Protein AF-A0A3D1ABX0-F1 (afdb_monomer_lite)

Sequence (117 aa):
MSVVRSTGMPDEQTDVKGKWLSFEHTQSEPNSWYIYRKDVRLTDVPESLTARIAVDSKYWLWINGRLVVFEGGLKRGPARNATYYDEVEIASYLATGENTIAVLVWHFGRNGFSHVN

Secondary structure (DSSP, 8-state):
-------SS--------------TT-TT-TTEEEEEEEEEEESS--S--EEEE--SSEEEEEETTEEEEEEE-----SSTT----EEEE-GGG--SEEEEEEEEEEE--S--TT---

Structure (mmCIF, N/CA/C/O backbone):
data_AF-A0A3D1ABX0-F1
#
_entry.id   AF-A0A3D1ABX0-F1
#
loop_
_atom_site.group_PDB
_atom_site.id
_atom_site.type_symbol
_atom_site.label_atom_id
_atom_site.label_alt_id
_atom_site.label_comp_id
_atom_site.label_asym_id
_atom_site.label_entity_id
_atom_site.label_seq_id
_atom_site.pdbx_PDB_ins_code
_atom_site.Cartn_x
_atom_site.Cartn_y
_atom_site.Cartn_z
_atom_site.occupancy
_atom_site.B_iso_or_equiv
_atom_site.auth_seq_id
_atom_site.auth_comp_id
_atom_site.auth_asym_id
_atom_site.auth_atom_id
_atom_site.pdbx_PDB_model_num
ATOM 1 N N . MET A 1 1 ? 18.580 5.096 8.082 1.00 27.83 1 MET A N 1
ATOM 2 C CA . MET A 1 1 ? 19.936 5.457 8.556 1.00 27.83 1 MET A CA 1
ATOM 3 C C . MET A 1 1 ? 20.642 6.132 7.392 1.00 27.83 1 MET A C 1
ATOM 5 O O . MET A 1 1 ? 20.677 5.540 6.322 1.00 27.83 1 MET A O 1
ATOM 9 N N . SER A 1 2 ? 21.049 7.389 7.576 1.00 24.75 2 SER A N 1
ATOM 10 C CA . SER A 1 2 ? 21.493 8.321 6.528 1.00 24.75 2 SER A CA 1
ATOM 11 C C . SER A 1 2 ? 22.986 8.194 6.205 1.00 24.75 2 SER A C 1
ATOM 13 O O . SER A 1 2 ? 23.784 7.960 7.110 1.00 24.75 2 SER A O 1
ATOM 15 N N . VAL A 1 3 ? 23.342 8.441 4.940 1.00 25.69 3 VAL A N 1
ATOM 16 C CA . VAL A 1 3 ? 24.551 9.181 4.549 1.00 25.69 3 VAL A CA 1
ATOM 17 C C . VAL A 1 3 ? 24.137 10.183 3.469 1.00 25.69 3 VAL A C 1
ATOM 19 O O . VAL A 1 3 ? 23.588 9.807 2.437 1.00 25.69 3 VAL A O 1
ATOM 22 N N . VAL A 1 4 ? 24.410 11.460 3.737 1.00 29.75 4 VAL A N 1
ATOM 23 C CA . VAL A 1 4 ? 24.198 12.619 2.860 1.00 29.75 4 VAL A CA 1
ATOM 24 C C . VAL A 1 4 ? 25.423 12.834 1.965 1.00 29.75 4 VAL A C 1
ATOM 26 O O . VAL A 1 4 ? 26.556 12.729 2.436 1.00 29.75 4 VAL A O 1
ATOM 29 N N . ARG A 1 5 ? 25.208 13.271 0.718 1.00 24.58 5 ARG A N 1
ATOM 30 C CA . ARG A 1 5 ? 26.068 14.276 0.068 1.00 24.58 5 ARG A CA 1
ATOM 31 C C . ARG A 1 5 ? 25.190 15.323 -0.626 1.00 24.58 5 ARG A C 1
ATOM 33 O O . ARG A 1 5 ? 24.301 14.972 -1.393 1.00 24.58 5 ARG A O 1
ATOM 40 N N . SER A 1 6 ? 25.451 16.585 -0.281 1.00 32.44 6 SER A N 1
ATOM 41 C CA . SER A 1 6 ? 24.839 17.821 -0.793 1.00 32.44 6 SER A CA 1
ATOM 42 C C . SER A 1 6 ? 25.126 17.998 -2.299 1.00 32.44 6 SER A C 1
ATOM 44 O O . SER A 1 6 ? 26.075 17.405 -2.804 1.00 32.44 6 SER A O 1
ATOM 46 N N . THR A 1 7 ? 24.340 18.726 -3.101 1.00 32.84 7 THR A N 1
ATOM 47 C CA . THR A 1 7 ? 24.013 20.159 -2.990 1.00 32.84 7 THR A CA 1
ATOM 48 C C . THR A 1 7 ? 22.786 20.558 -3.835 1.00 32.84 7 THR A C 1
ATOM 50 O O . THR A 1 7 ? 22.662 20.137 -4.982 1.00 32.84 7 THR A O 1
ATOM 53 N N . GLY A 1 8 ? 21.958 21.474 -3.302 1.00 29.92 8 GLY A N 1
ATOM 54 C CA . GLY A 1 8 ? 21.103 22.395 -4.074 1.00 29.92 8 GLY A CA 1
ATOM 55 C C . GLY A 1 8 ? 19.583 22.276 -3.861 1.00 29.92 8 GLY A C 1
ATOM 56 O O . GLY A 1 8 ? 18.973 21.384 -4.433 1.00 29.92 8 GLY A O 1
ATOM 57 N N . MET A 1 9 ? 19.002 23.278 -3.174 1.00 28.92 9 MET A N 1
ATOM 58 C CA . MET A 1 9 ? 17.569 23.562 -2.882 1.00 28.92 9 MET A CA 1
ATOM 59 C C . MET A 1 9 ? 17.025 23.043 -1.532 1.00 28.92 9 MET A C 1
ATOM 61 O O . MET A 1 9 ? 17.519 22.031 -1.042 1.00 28.92 9 MET A O 1
ATOM 65 N N . PRO A 1 10 ? 16.121 23.804 -0.860 1.00 33.97 10 PRO A N 1
ATOM 66 C CA . PRO A 1 10 ? 15.906 23.693 0.578 1.00 33.97 10 PRO A CA 1
ATOM 67 C C . PRO A 1 10 ? 15.284 22.356 0.970 1.00 33.97 10 PRO A C 1
ATOM 69 O O . PRO A 1 10 ? 14.329 21.863 0.379 1.00 33.97 10 PRO A O 1
ATOM 72 N N . ASP A 1 11 ? 15.923 21.819 1.993 1.00 39.72 11 ASP A N 1
ATOM 73 C CA . ASP A 1 11 ? 15.868 20.486 2.555 1.00 39.72 11 ASP A CA 1
ATOM 74 C C . ASP A 1 11 ? 14.545 20.276 3.312 1.00 39.72 11 ASP A C 1
ATOM 76 O O . ASP A 1 11 ? 14.439 20.587 4.499 1.00 39.72 11 ASP A O 1
ATOM 80 N N . GLU A 1 12 ? 13.515 19.740 2.652 1.00 38.41 12 GLU A N 1
ATOM 81 C CA . GLU A 1 12 ? 12.468 19.031 3.389 1.00 38.41 12 GLU A CA 1
ATOM 82 C C . GLU A 1 12 ? 13.043 17.661 3.773 1.00 38.41 12 GLU A C 1
ATOM 84 O O . GLU A 1 12 ? 12.879 16.662 3.067 1.00 38.41 12 GLU A O 1
ATOM 89 N N . GLN A 1 13 ? 13.798 17.633 4.880 1.00 39.53 13 GLN A N 1
ATOM 90 C CA . GLN A 1 13 ? 14.292 16.406 5.505 1.00 39.53 13 GLN A CA 1
ATOM 91 C C . GLN A 1 13 ? 13.100 15.574 5.979 1.00 39.53 13 GLN A C 1
ATOM 93 O O . GLN A 1 13 ? 12.669 15.623 7.131 1.00 39.53 13 GLN A O 1
ATOM 98 N N . THR A 1 14 ? 12.546 14.793 5.064 1.00 49.50 14 THR A N 1
ATOM 99 C CA . THR A 1 14 ? 11.580 13.757 5.387 1.00 49.50 14 THR A CA 1
ATOM 100 C C . THR A 1 14 ? 12.339 12.611 6.059 1.00 49.50 14 THR A C 1
ATOM 102 O O . THR A 1 14 ? 13.150 11.929 5.434 1.00 49.50 14 THR A O 1
ATOM 105 N N . ASP A 1 15 ? 12.106 12.402 7.361 1.00 47.53 15 ASP A N 1
ATOM 106 C CA . ASP A 1 15 ? 12.619 11.250 8.121 1.00 47.53 15 ASP A CA 1
ATOM 107 C C . ASP A 1 15 ? 11.942 9.960 7.621 1.00 47.53 15 ASP A C 1
ATOM 109 O O . ASP A 1 15 ? 10.985 9.441 8.200 1.00 47.53 15 ASP A O 1
ATOM 113 N N . VAL A 1 16 ? 12.386 9.463 6.464 1.00 54.16 16 VAL A N 1
ATOM 114 C CA . VAL A 1 16 ? 11.898 8.212 5.881 1.00 54.16 16 VAL A CA 1
ATOM 115 C C . VAL A 1 16 ? 12.487 7.048 6.681 1.00 54.16 16 VAL A C 1
ATOM 117 O O . VAL A 1 16 ? 13.647 6.669 6.519 1.00 54.16 16 VAL A O 1
ATOM 120 N N . LYS A 1 17 ? 11.666 6.435 7.542 1.00 64.62 17 LYS A N 1
ATOM 121 C CA . LYS A 1 17 ? 12.043 5.249 8.341 1.00 64.62 17 LYS A CA 1
ATOM 122 C C . LYS A 1 17 ? 11.978 3.918 7.572 1.00 64.62 17 LYS A C 1
ATOM 124 O O . LYS A 1 17 ? 12.268 2.866 8.143 1.00 64.62 17 LYS A O 1
ATOM 129 N N . GLY A 1 18 ? 11.594 3.943 6.296 1.00 58.72 18 GLY A N 1
ATOM 130 C CA . GLY A 1 18 ? 11.495 2.759 5.438 1.00 58.72 18 GLY A CA 1
ATOM 131 C C . GLY A 1 18 ? 12.855 2.232 4.966 1.00 58.72 18 GLY A C 1
ATOM 132 O O . GLY A 1 18 ? 13.804 2.993 4.788 1.00 58.72 18 GLY A O 1
ATOM 133 N N . LYS A 1 19 ? 12.947 0.917 4.744 1.00 68.19 19 LYS A N 1
ATOM 134 C CA . LYS A 1 19 ? 14.063 0.270 4.034 1.00 68.19 19 LYS A CA 1
ATOM 135 C C . LYS A 1 19 ? 13.528 -0.364 2.755 1.00 68.19 19 LYS A C 1
ATOM 137 O O . LYS A 1 19 ? 12.425 -0.907 2.773 1.00 68.19 19 LYS A O 1
ATOM 142 N N . TRP A 1 20 ? 14.315 -0.331 1.681 1.00 64.12 20 TRP A N 1
ATOM 143 C CA . TRP A 1 20 ? 14.010 -1.101 0.477 1.00 64.12 20 TRP A CA 1
ATOM 144 C C . TRP A 1 20 ? 13.976 -2.592 0.813 1.00 64.12 20 TRP A C 1
ATOM 146 O O . TRP A 1 20 ? 14.882 -3.106 1.471 1.00 64.12 20 TRP A O 1
ATOM 156 N N . LEU A 1 21 ? 12.915 -3.266 0.379 1.00 65.81 21 LEU A N 1
ATOM 157 C CA . LEU A 1 21 ? 12.750 -4.707 0.517 1.00 65.81 21 LEU A CA 1
ATOM 158 C C . LEU A 1 21 ? 12.947 -5.338 -0.860 1.00 65.81 21 LEU A C 1
ATOM 160 O O . LEU A 1 21 ? 12.341 -4.903 -1.833 1.00 65.81 21 LEU A O 1
ATOM 164 N N . SER A 1 22 ? 13.779 -6.372 -0.932 1.00 60.97 22 SER A N 1
ATOM 165 C CA . SER A 1 22 ? 13.977 -7.184 -2.131 1.00 60.97 22 SER A CA 1
ATOM 166 C C . SER A 1 22 ? 14.072 -8.645 -1.722 1.00 60.97 22 SER A C 1
ATOM 168 O O . SER A 1 22 ? 14.582 -8.954 -0.648 1.00 60.97 22 SER A O 1
ATOM 170 N N . PHE A 1 23 ? 13.626 -9.547 -2.592 1.00 57.56 23 PHE A N 1
ATOM 171 C CA . PHE A 1 23 ? 13.996 -10.956 -2.490 1.00 57.56 23 PHE A CA 1
ATOM 172 C C . PHE A 1 23 ? 15.437 -11.112 -2.984 1.00 57.56 23 PHE A C 1
ATOM 174 O O . PHE A 1 23 ? 15.753 -10.614 -4.059 1.00 57.56 23 PHE A O 1
ATOM 181 N N . GLU A 1 24 ? 16.318 -11.749 -2.211 1.00 50.88 24 GLU A N 1
ATOM 182 C CA . GLU A 1 24 ? 17.750 -11.877 -2.553 1.00 50.88 24 GLU A CA 1
ATOM 183 C C . GLU A 1 24 ? 18.006 -12.785 -3.769 1.00 50.88 24 GLU A C 1
ATOM 185 O O . GLU A 1 24 ? 19.021 -12.642 -4.441 1.00 50.88 24 GLU A O 1
ATOM 190 N N . HIS A 1 25 ? 17.077 -13.688 -4.097 1.00 51.53 25 HIS A N 1
ATOM 191 C CA . HIS A 1 25 ? 17.310 -14.753 -5.080 1.00 51.53 25 HIS A CA 1
ATOM 192 C C . HIS A 1 25 ? 16.749 -14.493 -6.489 1.00 51.53 25 HIS A C 1
ATOM 194 O O . HIS A 1 25 ? 17.018 -15.282 -7.388 1.00 51.53 25 HIS A O 1
ATOM 200 N N . THR A 1 26 ? 15.987 -13.415 -6.711 1.00 51.53 26 THR A N 1
ATOM 201 C CA . THR A 1 26 ? 15.304 -13.151 -8.001 1.00 51.53 26 THR A CA 1
ATOM 202 C C . THR A 1 26 ? 15.410 -11.694 -8.460 1.00 51.53 26 THR A C 1
ATOM 204 O O . THR A 1 26 ? 14.617 -11.236 -9.281 1.00 51.53 26 THR A O 1
ATOM 207 N N . GLN A 1 27 ? 16.412 -10.954 -7.965 1.00 53.41 27 GLN A N 1
ATOM 208 C CA . GLN A 1 27 ? 16.628 -9.523 -8.249 1.00 53.41 27 GLN A CA 1
ATOM 209 C C . GLN A 1 27 ? 16.720 -9.157 -9.738 1.00 53.41 27 GLN A C 1
ATOM 211 O O . GLN A 1 27 ? 16.665 -7.978 -10.077 1.00 53.41 27 GLN A O 1
ATOM 216 N N . SER A 1 28 ? 16.880 -10.131 -10.633 1.00 56.47 28 SER A N 1
ATOM 217 C CA . SER A 1 28 ? 17.085 -9.886 -12.061 1.00 56.47 28 SER A CA 1
ATOM 218 C C . SER A 1 28 ? 16.168 -10.695 -12.974 1.00 56.47 28 SER A C 1
ATOM 220 O O . SER A 1 28 ? 16.352 -10.637 -14.186 1.00 56.47 28 SER A O 1
ATOM 222 N N . GLU A 1 29 ? 15.175 -11.409 -12.430 1.00 63.62 29 GLU A N 1
ATOM 223 C CA . GLU A 1 29 ? 14.198 -12.112 -13.265 1.00 63.62 29 GLU A CA 1
ATOM 224 C C . GLU A 1 29 ? 13.191 -11.099 -13.837 1.00 63.62 29 GLU A C 1
ATOM 226 O O . GLU A 1 29 ? 12.433 -10.476 -13.075 1.00 63.62 29 GLU A O 1
ATOM 231 N N . PRO A 1 30 ? 13.175 -10.878 -15.164 1.00 74.25 30 PRO A N 1
ATOM 232 C CA . PRO A 1 30 ? 12.261 -9.932 -15.776 1.00 74.25 30 PRO A CA 1
ATOM 233 C C . PRO A 1 30 ? 10.813 -10.392 -15.615 1.00 74.25 30 PRO A C 1
ATOM 235 O O . PRO A 1 30 ? 10.520 -11.585 -15.621 1.00 74.25 30 PRO A O 1
ATOM 238 N N . ASN A 1 31 ? 9.893 -9.428 -15.556 1.00 81.12 31 ASN A N 1
ATOM 239 C CA . ASN A 1 31 ? 8.452 -9.677 -15.482 1.00 81.12 31 ASN A CA 1
ATOM 240 C C . ASN A 1 31 ? 8.023 -10.512 -14.254 1.00 81.12 31 ASN A C 1
ATOM 242 O O . ASN A 1 31 ? 7.151 -11.377 -14.345 1.00 81.12 31 ASN A O 1
ATOM 246 N N . SER A 1 32 ? 8.633 -10.239 -13.102 1.00 83.12 32 SER A N 1
ATOM 247 C CA . SER A 1 32 ? 8.361 -10.950 -11.852 1.00 83.12 32 SER A CA 1
ATOM 248 C C . SER A 1 32 ? 7.238 -10.295 -11.051 1.00 83.12 32 SER A C 1
ATOM 250 O O . SER A 1 32 ? 7.116 -9.069 -11.011 1.00 83.12 32 SER A O 1
ATOM 252 N N . TRP A 1 33 ? 6.443 -11.120 -10.370 1.00 88.12 33 TRP A N 1
ATOM 253 C CA . TRP A 1 33 ? 5.381 -10.680 -9.467 1.00 88.12 33 TRP A CA 1
ATOM 254 C C . TRP A 1 33 ? 5.723 -11.059 -8.030 1.00 88.12 33 TRP A C 1
ATOM 256 O O . TRP A 1 33 ? 6.048 -12.211 -7.748 1.00 88.12 33 TRP A O 1
ATOM 266 N N . TYR A 1 34 ? 5.618 -10.096 -7.119 1.00 87.38 34 TYR A N 1
ATOM 267 C CA . TYR A 1 34 ? 5.932 -10.270 -5.704 1.00 87.38 34 TYR A CA 1
ATOM 268 C C . TYR A 1 34 ? 4.773 -9.808 -4.836 1.00 87.38 34 TYR A C 1
ATOM 270 O O . TYR A 1 34 ? 4.136 -8.803 -5.132 1.00 87.38 34 TYR A O 1
ATOM 278 N N . ILE A 1 35 ? 4.521 -10.510 -3.734 1.00 90.69 35 ILE A N 1
ATOM 279 C CA . ILE A 1 35 ? 3.550 -10.081 -2.729 1.00 90.69 35 ILE A CA 1
ATOM 280 C C . ILE A 1 35 ? 4.299 -9.796 -1.437 1.00 90.69 35 ILE A C 1
ATOM 282 O O . ILE A 1 35 ? 4.969 -10.668 -0.887 1.00 90.69 35 ILE A O 1
ATOM 286 N N . TYR A 1 36 ? 4.131 -8.579 -0.937 1.00 90.56 36 TYR A N 1
ATOM 287 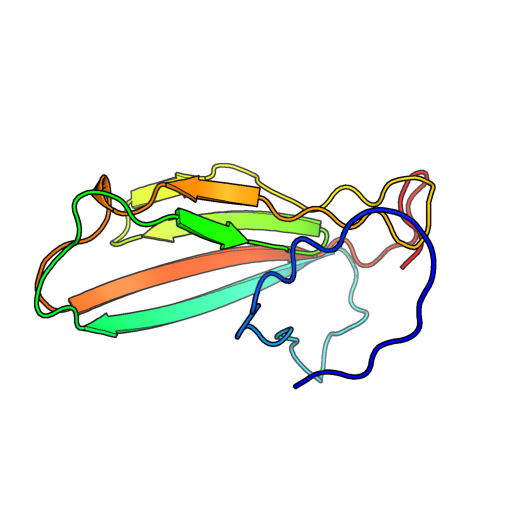C CA . TYR A 1 36 ? 4.530 -8.194 0.405 1.00 90.56 36 TYR A CA 1
ATOM 288 C C . TYR A 1 36 ? 3.275 -8.061 1.2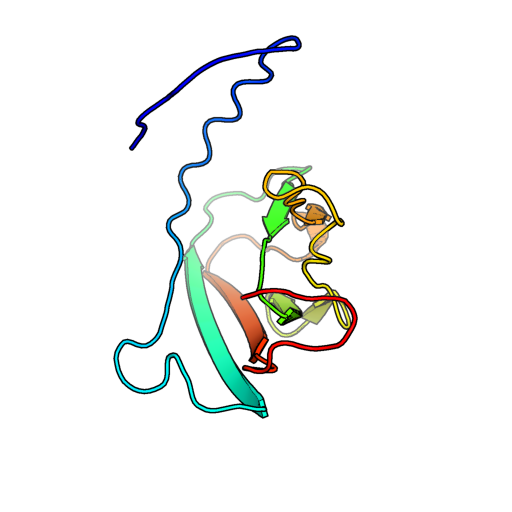49 1.00 90.56 36 TYR A C 1
ATOM 290 O O . TYR A 1 36 ? 2.319 -7.405 0.843 1.00 90.56 36 TYR A O 1
ATOM 298 N N . ARG A 1 37 ? 3.271 -8.675 2.429 1.00 94.00 37 ARG A N 1
ATOM 299 C CA . ARG A 1 37 ? 2.167 -8.576 3.380 1.00 94.00 37 ARG A CA 1
ATOM 300 C C . ARG A 1 37 ? 2.711 -8.257 4.760 1.00 94.00 37 ARG A C 1
ATOM 302 O O . ARG A 1 37 ? 3.709 -8.835 5.185 1.00 94.00 37 ARG A O 1
ATOM 309 N N . LYS A 1 38 ? 2.027 -7.360 5.460 1.00 93.69 38 LYS A N 1
ATOM 310 C CA . LYS A 1 38 ? 2.291 -7.038 6.853 1.00 93.69 38 LYS A CA 1
ATOM 311 C C . LYS A 1 38 ? 0.974 -6.921 7.602 1.00 93.69 38 LYS A C 1
ATOM 313 O O . LYS A 1 38 ? 0.107 -6.145 7.209 1.00 93.69 38 LYS A O 1
ATOM 318 N N . ASP A 1 39 ? 0.874 -7.661 8.694 1.00 95.44 39 ASP A N 1
ATOM 319 C CA . ASP A 1 39 ? -0.211 -7.502 9.651 1.00 95.44 39 ASP A CA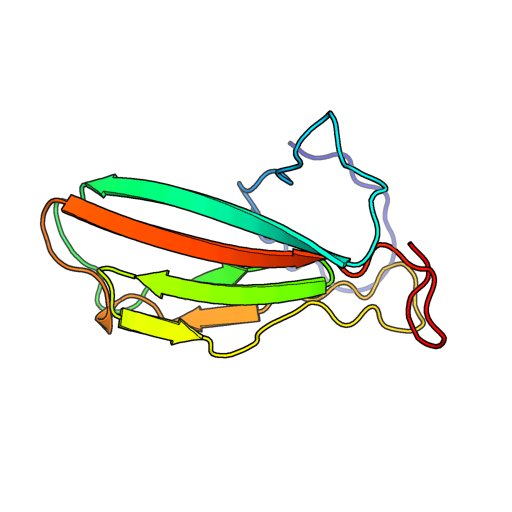 1
ATOM 320 C C . ASP A 1 39 ? 0.250 -6.533 10.754 1.00 95.44 39 ASP A C 1
ATOM 322 O O . ASP A 1 39 ? 1.402 -6.581 11.205 1.00 95.44 39 ASP A O 1
ATOM 326 N N . VAL A 1 40 ? -0.614 -5.590 11.125 1.00 95.25 40 VAL A N 1
ATOM 327 C CA . VAL A 1 40 ? -0.357 -4.560 12.137 1.00 95.25 40 VAL A CA 1
ATOM 328 C C . VAL A 1 40 ? -1.565 -4.410 13.048 1.00 95.25 40 VAL A C 1
ATOM 330 O O . VAL A 1 40 ? -2.702 -4.416 12.585 1.00 95.25 40 VAL A O 1
ATOM 333 N N . ARG A 1 41 ? -1.322 -4.213 14.344 1.00 96.06 41 ARG A N 1
ATOM 334 C CA . ARG A 1 41 ? -2.382 -3.963 15.318 1.00 96.06 41 ARG A CA 1
ATOM 335 C C . ARG A 1 41 ? -2.413 -2.490 15.707 1.00 96.06 41 ARG A C 1
ATOM 337 O O . ARG A 1 41 ? -1.397 -1.956 16.145 1.00 96.06 41 ARG A O 1
ATOM 344 N N . LEU A 1 42 ? -3.573 -1.855 15.569 1.00 94.50 42 LEU A N 1
ATOM 345 C CA . LEU A 1 42 ? -3.800 -0.450 15.906 1.00 94.50 42 LEU A CA 1
ATOM 346 C C . LEU A 1 42 ? -4.716 -0.344 17.124 1.00 94.50 42 LEU A C 1
ATOM 348 O O . LEU A 1 42 ? -5.768 -0.977 17.178 1.00 94.50 42 LEU A O 1
ATOM 352 N N . THR A 1 43 ? -4.319 0.448 18.118 1.00 95.94 43 THR A N 1
ATOM 353 C CA . THR A 1 43 ? -5.176 0.755 19.276 1.00 95.94 43 THR A CA 1
ATOM 354 C C . THR A 1 43 ? -6.243 1.783 18.930 1.00 95.94 43 THR A C 1
ATOM 356 O O . THR A 1 43 ? -7.339 1.719 19.473 1.00 95.94 43 THR A O 1
ATOM 359 N N . ASP A 1 44 ? -5.917 2.698 18.021 1.00 95.12 44 ASP A N 1
ATOM 360 C CA . ASP A 1 44 ? -6.796 3.741 17.510 1.00 95.12 44 ASP A CA 1
ATOM 361 C C . ASP A 1 44 ? -6.425 4.053 16.052 1.00 95.12 44 ASP A C 1
ATOM 363 O O . ASP A 1 44 ? -5.283 3.806 15.644 1.00 95.12 44 ASP A O 1
ATOM 367 N N . VAL A 1 45 ? -7.381 4.553 15.267 1.00 94.69 45 VAL A N 1
ATOM 368 C CA . VAL A 1 45 ? -7.156 4.939 13.866 1.00 94.69 45 VAL A CA 1
ATOM 369 C C . VAL A 1 45 ? -7.208 6.464 13.773 1.00 94.69 45 VAL A C 1
ATOM 371 O O . VAL A 1 45 ? -8.256 7.037 14.062 1.00 94.69 45 VAL A O 1
ATOM 374 N N . PRO A 1 46 ? -6.111 7.132 13.374 1.00 93.19 46 PRO A N 1
ATOM 375 C CA . PRO A 1 46 ? -6.105 8.585 13.238 1.00 93.19 46 PRO A CA 1
ATOM 376 C C . PRO A 1 46 ? -7.050 9.037 12.118 1.00 93.19 46 PRO A C 1
ATOM 378 O O . PRO A 1 46 ? -7.307 8.289 11.178 1.00 93.19 46 PRO A O 1
ATOM 381 N N . GLU A 1 47 ? -7.512 10.288 12.177 1.00 93.81 47 GLU A N 1
ATOM 382 C CA . GLU A 1 47 ? -8.393 10.867 11.146 1.00 93.81 47 GLU A CA 1
ATOM 383 C C . GLU A 1 47 ? -7.738 10.929 9.754 1.00 93.81 47 GLU A C 1
ATOM 385 O O . GLU A 1 47 ? -8.427 10.846 8.739 1.00 93.81 47 GLU A O 1
ATOM 390 N N . SER A 1 48 ? -6.410 11.059 9.709 1.00 94.62 48 SER A N 1
ATOM 391 C CA . SER A 1 48 ? -5.601 11.043 8.488 1.00 94.62 48 SER A CA 1
ATOM 392 C C . SER A 1 48 ? -4.290 10.304 8.739 1.00 94.62 48 SER A C 1
ATOM 394 O O . SER A 1 48 ? -3.664 10.433 9.797 1.00 94.62 48 SER A O 1
ATOM 396 N N . LEU A 1 49 ? -3.892 9.500 7.759 1.00 93.62 49 LEU A N 1
ATOM 397 C CA . LEU A 1 49 ? -2.649 8.756 7.735 1.00 93.62 49 LEU A CA 1
ATOM 398 C C . LEU A 1 49 ? -2.201 8.554 6.290 1.00 93.62 49 LEU A C 1
ATOM 400 O O . LEU A 1 49 ? -2.729 7.711 5.567 1.00 93.62 49 LEU A O 1
ATOM 404 N N . THR A 1 50 ? -1.143 9.257 5.906 1.00 93.69 50 THR A N 1
ATOM 405 C CA . THR A 1 50 ? -0.549 9.132 4.575 1.00 93.69 50 THR A CA 1
ATOM 406 C C . THR A 1 50 ? 0.497 8.019 4.531 1.00 93.69 50 THR A C 1
ATOM 408 O O . THR A 1 50 ? 1.524 8.070 5.213 1.00 93.69 50 THR A O 1
ATOM 411 N N . ALA A 1 51 ? 0.278 7.020 3.680 1.00 91.06 51 ALA A N 1
ATOM 412 C CA . ALA A 1 51 ? 1.286 6.050 3.284 1.00 91.06 51 ALA A CA 1
ATOM 413 C C . ALA A 1 51 ? 2.160 6.619 2.161 1.00 91.06 51 ALA A C 1
ATOM 415 O O . ALA A 1 51 ? 1.653 7.074 1.138 1.00 91.06 51 ALA A O 1
ATOM 416 N N . ARG A 1 52 ? 3.481 6.541 2.336 1.00 90.00 52 ARG A N 1
ATOM 417 C CA . ARG A 1 52 ? 4.467 6.875 1.300 1.00 90.00 52 ARG A CA 1
ATOM 418 C C . ARG A 1 52 ? 4.970 5.596 0.653 1.00 90.00 52 ARG A C 1
ATOM 420 O O . ARG A 1 52 ? 5.588 4.775 1.334 1.00 90.00 52 ARG A O 1
ATOM 427 N N . ILE A 1 53 ? 4.697 5.411 -0.634 1.00 87.06 53 ILE A N 1
ATOM 428 C CA . ILE A 1 53 ? 4.968 4.158 -1.342 1.00 87.06 53 ILE A CA 1
ATOM 429 C C . ILE A 1 53 ? 5.855 4.430 -2.551 1.00 87.06 53 ILE A C 1
ATOM 431 O O . ILE A 1 53 ? 5.497 5.182 -3.449 1.00 87.06 53 ILE A O 1
ATOM 435 N N . ALA A 1 54 ? 7.011 3.775 -2.593 1.00 84.50 54 ALA A N 1
ATOM 436 C CA . ALA A 1 54 ? 7.869 3.731 -3.768 1.00 84.50 54 ALA A CA 1
ATOM 437 C C . ALA A 1 54 ? 8.088 2.269 -4.148 1.00 84.50 54 ALA A C 1
ATOM 439 O O . ALA A 1 54 ? 8.505 1.463 -3.315 1.00 84.50 54 ALA A O 1
ATOM 440 N N . VAL A 1 55 ? 7.792 1.924 -5.399 1.00 81.50 55 VAL A N 1
ATOM 441 C CA . VAL A 1 55 ? 7.940 0.563 -5.919 1.00 81.50 55 VAL A CA 1
ATOM 442 C C . VAL A 1 55 ? 8.480 0.622 -7.333 1.00 81.50 55 VAL A C 1
ATOM 444 O O . VAL A 1 55 ? 7.983 1.392 -8.151 1.00 81.50 55 VAL A O 1
ATOM 447 N N . ASP A 1 56 ? 9.440 -0.248 -7.631 1.00 78.31 56 ASP A N 1
ATOM 448 C CA . ASP A 1 56 ? 9.885 -0.508 -8.992 1.00 78.31 56 ASP A CA 1
ATOM 449 C C . ASP A 1 56 ? 9.32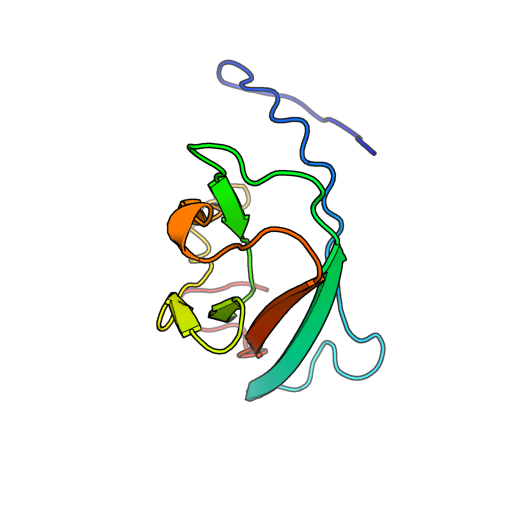1 -1.857 -9.496 1.00 78.31 56 ASP A C 1
ATOM 451 O O . ASP A 1 56 ? 9.707 -2.912 -8.993 1.00 78.31 56 ASP A O 1
ATOM 455 N N . SER A 1 57 ? 8.408 -1.914 -10.468 1.00 76.25 57 SER A N 1
ATOM 456 C CA . SER A 1 57 ? 8.002 -0.834 -11.388 1.00 76.25 57 SER A CA 1
ATOM 457 C C . SER A 1 57 ? 6.554 -0.386 -11.174 1.00 76.25 57 SER A C 1
ATOM 459 O O . SER A 1 57 ? 6.238 0.797 -11.293 1.00 76.25 57 SER A O 1
ATOM 461 N N . LYS A 1 58 ? 5.668 -1.331 -10.849 1.00 89.62 58 LYS A N 1
ATOM 462 C CA . LYS A 1 58 ? 4.236 -1.102 -10.622 1.00 89.62 58 LYS A CA 1
ATOM 463 C C . LYS A 1 58 ? 3.763 -1.816 -9.364 1.00 89.62 58 LYS A C 1
ATOM 465 O O . LYS A 1 58 ? 4.355 -2.824 -8.973 1.00 89.62 58 LYS A O 1
ATOM 470 N N . TYR A 1 59 ? 2.688 -1.325 -8.748 1.00 93.38 59 TYR A N 1
ATOM 471 C CA . TYR A 1 59 ? 2.080 -1.989 -7.600 1.00 93.38 59 TYR A CA 1
ATOM 472 C C . TYR A 1 59 ? 0.563 -1.838 -7.488 1.00 93.38 59 TYR A C 1
ATOM 474 O O . TYR A 1 59 ? -0.043 -0.918 -8.029 1.00 93.38 59 TYR A O 1
ATOM 482 N N . TRP A 1 60 ? -0.033 -2.730 -6.699 1.00 96.31 60 TRP A N 1
ATOM 483 C CA . TRP A 1 60 ? -1.401 -2.632 -6.203 1.00 96.31 60 TRP A CA 1
ATOM 484 C C . TRP A 1 60 ? -1.380 -2.688 -4.683 1.00 96.31 60 TRP A C 1
ATOM 486 O O . TRP A 1 60 ? -0.812 -3.620 -4.109 1.00 96.31 60 TRP A O 1
ATOM 496 N N . LEU A 1 61 ? -2.003 -1.700 -4.041 1.00 96.44 61 LEU A N 1
ATOM 497 C CA . LEU A 1 61 ? -2.122 -1.637 -2.586 1.00 96.44 61 LEU A CA 1
ATOM 498 C C . LEU A 1 61 ? -3.485 -2.154 -2.151 1.00 96.44 61 LEU A C 1
ATOM 500 O O . LEU A 1 61 ? -4.518 -1.670 -2.614 1.00 96.44 61 LEU A O 1
ATOM 504 N N . TRP A 1 62 ? -3.468 -3.076 -1.199 1.00 97.50 62 TRP A N 1
ATOM 505 C CA . TRP A 1 62 ? -4.643 -3.612 -0.539 1.00 97.50 62 TRP A CA 1
ATOM 506 C C . TRP A 1 62 ? -4.534 -3.399 0.967 1.00 97.50 62 TRP A C 1
ATOM 508 O O . TRP A 1 62 ? -3.502 -3.699 1.568 1.00 97.50 62 TRP A O 1
ATOM 518 N N . ILE A 1 63 ? -5.610 -2.925 1.587 1.00 97.50 63 ILE A N 1
ATOM 519 C CA . ILE A 1 63 ? -5.721 -2.800 3.042 1.00 97.50 63 ILE A CA 1
ATOM 520 C C . ILE A 1 63 ? -7.018 -3.475 3.468 1.00 97.50 63 ILE A C 1
ATOM 522 O O . ILE A 1 63 ? -8.085 -3.166 2.942 1.00 97.50 63 ILE A O 1
ATOM 526 N N . ASN A 1 64 ? -6.926 -4.443 4.381 1.00 96.94 64 ASN A N 1
ATOM 527 C CA . ASN A 1 64 ? -8.067 -5.214 4.888 1.00 96.94 64 ASN A CA 1
ATOM 528 C C . ASN A 1 64 ? -8.931 -5.826 3.768 1.00 96.94 64 ASN A C 1
ATOM 530 O O . ASN A 1 64 ? -10.159 -5.828 3.829 1.00 96.94 64 ASN A O 1
ATOM 534 N N . GLY A 1 65 ? -8.280 -6.306 2.701 1.00 95.38 65 GLY A N 1
ATOM 535 C CA . GLY A 1 65 ? -8.946 -6.889 1.530 1.00 95.38 65 GLY A CA 1
ATOM 536 C C . GLY A 1 65 ? -9.601 -5.877 0.582 1.00 95.38 65 GLY A C 1
ATOM 537 O O . GLY A 1 65 ? -10.177 -6.285 -0.422 1.00 95.38 65 GLY A O 1
ATOM 538 N N . ARG A 1 66 ? -9.496 -4.568 0.850 1.00 97.25 66 ARG A N 1
ATOM 539 C CA . ARG A 1 66 ? -9.970 -3.499 -0.040 1.00 97.25 66 ARG A CA 1
ATOM 540 C C . ARG A 1 66 ? -8.829 -2.981 -0.903 1.00 97.25 66 ARG A C 1
ATOM 542 O O . ARG A 1 66 ? -7.749 -2.701 -0.388 1.00 97.25 66 ARG A O 1
ATOM 549 N N . LEU A 1 67 ? -9.081 -2.836 -2.200 1.00 96.62 67 LEU A N 1
ATOM 550 C CA . LEU A 1 67 ? -8.139 -2.233 -3.135 1.00 96.62 67 LEU A CA 1
ATOM 551 C C . LEU A 1 67 ? -8.094 -0.720 -2.897 1.00 96.62 67 LEU A C 1
ATOM 553 O O . LEU A 1 67 ? -9.102 -0.041 -3.073 1.00 96.62 67 LEU A O 1
ATOM 557 N N . VAL A 1 68 ? -6.930 -0.216 -2.497 1.00 96.38 68 VAL A N 1
ATOM 558 C CA . VAL A 1 68 ? -6.700 1.205 -2.197 1.00 96.38 68 VAL A CA 1
ATOM 559 C C . VAL A 1 68 ? -6.078 1.917 -3.390 1.00 96.38 68 VAL A C 1
ATOM 561 O O . VAL A 1 68 ? -6.508 3.003 -3.762 1.00 96.38 68 VAL A O 1
ATOM 564 N N . VAL A 1 69 ? -5.081 1.288 -4.017 1.00 94.94 69 VAL A N 1
ATOM 565 C CA . VAL A 1 69 ? -4.427 1.807 -5.222 1.00 94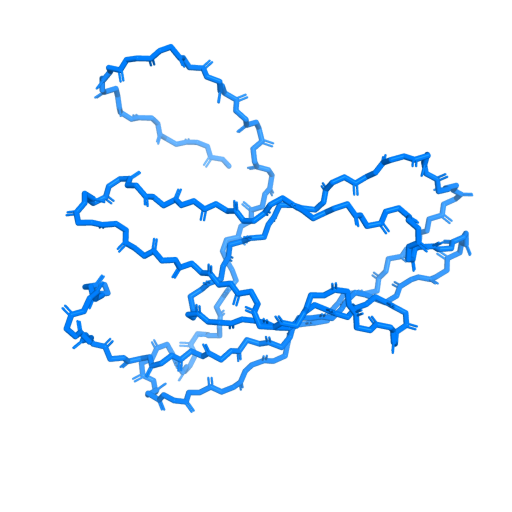.94 69 VAL A CA 1
ATOM 566 C C . VAL A 1 69 ? -4.483 0.743 -6.297 1.00 94.94 69 VAL A C 1
ATOM 568 O O . VAL A 1 69 ? -3.931 -0.348 -6.130 1.00 94.94 69 VAL A O 1
ATOM 571 N N . PHE A 1 70 ? -5.126 1.084 -7.410 1.00 93.19 70 PHE A N 1
ATOM 572 C CA . PHE A 1 70 ? -5.070 0.302 -8.632 1.00 93.19 70 PHE A CA 1
ATOM 573 C C . PHE A 1 70 ? -3.916 0.815 -9.497 1.00 93.19 70 PHE A C 1
ATOM 575 O O . PHE A 1 70 ? -4.001 1.912 -10.037 1.00 93.19 70 PHE A O 1
ATOM 582 N N . GLU A 1 71 ? -2.855 0.017 -9.614 1.00 90.19 71 GLU A N 1
ATOM 583 C CA . GLU A 1 71 ? -1.714 0.283 -10.499 1.00 90.19 71 GLU A CA 1
ATOM 584 C C . GLU A 1 71 ? -0.943 1.594 -10.212 1.00 90.19 71 GLU A C 1
ATOM 586 O O . GLU A 1 71 ? -0.785 2.465 -11.071 1.00 90.19 71 GLU A O 1
ATOM 591 N N . GLY A 1 72 ? -0.394 1.714 -9.004 1.00 87.62 72 GLY A N 1
ATOM 592 C CA . GLY A 1 72 ? 0.605 2.737 -8.683 1.00 87.62 72 GLY A CA 1
ATOM 593 C C . GLY A 1 72 ? 1.985 2.380 -9.242 1.00 87.62 72 GLY A C 1
ATOM 594 O O . GLY A 1 72 ? 2.195 1.287 -9.779 1.00 87.62 72 GLY A O 1
ATOM 595 N N . GLY A 1 73 ? 2.961 3.276 -9.121 1.00 81.38 73 GLY A N 1
ATOM 596 C CA . GLY A 1 73 ? 4.328 2.945 -9.517 1.00 81.38 73 GLY A CA 1
ATOM 597 C C . GLY A 1 73 ? 5.283 4.121 -9.597 1.00 81.38 73 GLY A C 1
ATOM 598 O O . GLY A 1 73 ? 4.884 5.276 -9.739 1.00 81.38 73 GLY A O 1
ATOM 599 N N . LEU A 1 74 ? 6.570 3.789 -9.565 1.00 70.94 74 LEU A N 1
ATOM 600 C CA . LEU A 1 74 ? 7.658 4.737 -9.735 1.00 70.94 74 LEU A CA 1
ATOM 601 C C . LEU A 1 74 ? 7.935 4.976 -11.225 1.00 70.94 74 LEU A C 1
ATOM 603 O O . LEU A 1 74 ? 8.355 4.070 -11.940 1.00 70.94 74 LEU A O 1
ATOM 607 N N . LYS A 1 75 ? 7.801 6.220 -11.688 1.00 59.62 75 LYS A N 1
ATOM 608 C CA . LYS A 1 75 ? 8.387 6.670 -12.955 1.00 59.62 75 LYS A CA 1
ATOM 609 C C . LYS A 1 75 ? 9.746 7.298 -12.658 1.00 59.62 75 LYS A C 1
ATOM 611 O O . LYS A 1 75 ? 9.846 8.343 -12.020 1.00 59.62 75 LYS A O 1
ATOM 616 N N . ARG A 1 76 ? 10.809 6.663 -13.153 1.00 57.69 76 ARG A N 1
ATOM 617 C CA . ARG A 1 76 ? 12.161 7.232 -13.115 1.00 57.69 76 ARG A CA 1
ATOM 618 C C . ARG A 1 76 ? 12.194 8.405 -14.103 1.00 57.69 76 ARG A C 1
ATOM 620 O O . ARG A 1 76 ? 12.055 8.211 -15.309 1.00 57.69 76 ARG A O 1
ATOM 627 N N . GLY A 1 77 ? 12.291 9.638 -13.608 1.00 51.34 77 GLY A N 1
ATOM 628 C CA . GLY A 1 77 ? 12.541 10.794 -14.473 1.00 51.34 77 GLY A CA 1
ATOM 629 C C . GLY A 1 77 ? 13.908 10.681 -15.174 1.00 51.34 77 GLY A C 1
ATOM 630 O O . GLY A 1 77 ? 14.759 9.911 -14.735 1.00 51.34 77 GLY A O 1
ATOM 631 N N . PRO A 1 78 ? 14.177 11.461 -16.239 1.00 50.53 78 PRO A N 1
ATOM 632 C CA . PRO A 1 78 ? 15.478 11.455 -16.926 1.00 50.53 78 PRO A CA 1
ATOM 633 C C . PRO A 1 78 ? 16.650 11.894 -16.024 1.00 50.53 78 PRO A C 1
ATOM 635 O O . PRO A 1 78 ? 17.811 11.636 -16.339 1.00 50.53 78 PRO A O 1
ATOM 638 N N . ALA A 1 79 ? 16.362 12.548 -14.895 1.00 49.69 79 ALA A N 1
ATOM 639 C CA . ALA A 1 79 ? 17.346 12.891 -13.880 1.00 49.69 79 ALA A CA 1
ATOM 640 C C . ALA A 1 79 ? 17.526 11.735 -12.882 1.00 49.69 79 ALA A C 1
ATOM 642 O O . ALA A 1 79 ? 16.564 11.292 -12.260 1.00 49.69 79 ALA A O 1
ATOM 643 N N . ARG A 1 80 ? 18.781 11.314 -12.663 1.00 49.50 80 ARG A N 1
ATOM 644 C CA . ARG A 1 80 ? 19.175 10.207 -11.761 1.00 49.50 80 ARG A CA 1
ATOM 645 C C . ARG A 1 80 ? 18.685 10.339 -10.308 1.00 49.50 80 ARG A C 1
ATOM 647 O O . ARG A 1 80 ? 18.681 9.345 -9.595 1.00 49.50 80 ARG A O 1
ATOM 654 N N . ASN A 1 81 ? 18.265 11.537 -9.893 1.00 53.06 81 ASN A N 1
ATOM 655 C CA . ASN A 1 81 ? 17.843 11.847 -8.524 1.00 53.06 81 ASN A CA 1
ATOM 656 C C . ASN A 1 81 ? 16.340 12.169 -8.407 1.00 53.06 81 ASN A C 1
ATOM 658 O O . ASN A 1 81 ? 15.875 12.502 -7.322 1.00 53.06 81 ASN A O 1
ATOM 662 N N . ALA A 1 82 ? 15.575 12.101 -9.502 1.00 51.16 82 ALA A N 1
ATOM 663 C CA . ALA A 1 82 ? 14.145 12.412 -9.510 1.00 51.16 82 ALA A CA 1
ATOM 664 C C . ALA A 1 82 ? 13.297 11.151 -9.259 1.00 51.16 82 ALA A C 1
ATOM 666 O O . ALA A 1 82 ? 12.482 10.756 -10.095 1.00 51.16 82 ALA A O 1
ATOM 667 N N . THR A 1 83 ? 13.528 10.498 -8.119 1.00 60.38 83 THR A N 1
ATOM 668 C CA . THR A 1 83 ? 12.703 9.384 -7.634 1.00 60.38 83 THR A CA 1
ATOM 669 C C . THR A 1 83 ? 11.557 9.970 -6.813 1.00 60.38 83 THR A C 1
ATOM 671 O O . THR A 1 83 ? 11.815 10.577 -5.776 1.00 60.38 83 THR A O 1
ATOM 674 N N . TYR A 1 84 ? 10.307 9.815 -7.255 1.00 68.44 84 TYR A N 1
ATOM 675 C CA . TYR A 1 84 ? 9.139 10.197 -6.451 1.00 68.44 84 TYR A CA 1
ATOM 676 C C . TYR A 1 84 ? 8.552 8.980 -5.728 1.00 68.44 84 TYR A C 1
ATOM 678 O O . TYR A 1 84 ? 8.744 7.841 -6.140 1.00 68.44 84 TYR A O 1
ATOM 686 N N . TYR A 1 85 ? 7.845 9.219 -4.634 1.00 77.31 85 TYR A N 1
ATOM 687 C CA . TYR A 1 85 ? 6.994 8.231 -3.982 1.00 77.31 85 TYR A CA 1
ATOM 688 C C . TYR A 1 85 ? 5.545 8.689 -4.122 1.00 77.31 85 TYR A C 1
ATOM 690 O O . TYR A 1 85 ? 5.276 9.888 -4.193 1.00 77.31 85 TYR A O 1
ATOM 698 N N . ASP A 1 86 ? 4.621 7.742 -4.164 1.00 83.25 86 ASP A N 1
ATOM 699 C CA . ASP A 1 86 ? 3.201 8.041 -4.076 1.00 83.25 86 ASP A CA 1
ATOM 700 C C . ASP A 1 86 ? 2.855 8.365 -2.620 1.00 83.25 86 ASP A C 1
ATOM 702 O O . ASP A 1 86 ? 3.293 7.667 -1.701 1.00 83.25 86 ASP A O 1
ATOM 706 N N . GLU A 1 87 ? 2.057 9.408 -2.411 1.00 90.06 87 GLU A N 1
ATOM 707 C CA . GLU A 1 87 ? 1.410 9.700 -1.135 1.00 90.06 87 GLU A CA 1
ATOM 708 C C . GLU A 1 87 ? -0.054 9.271 -1.219 1.00 90.06 87 GLU A C 1
ATOM 710 O O . GLU A 1 87 ? -0.816 9.766 -2.048 1.00 90.06 87 GLU A O 1
ATOM 715 N N . VAL A 1 88 ? -0.442 8.315 -0.379 1.00 91.62 88 VAL A N 1
ATOM 716 C CA . V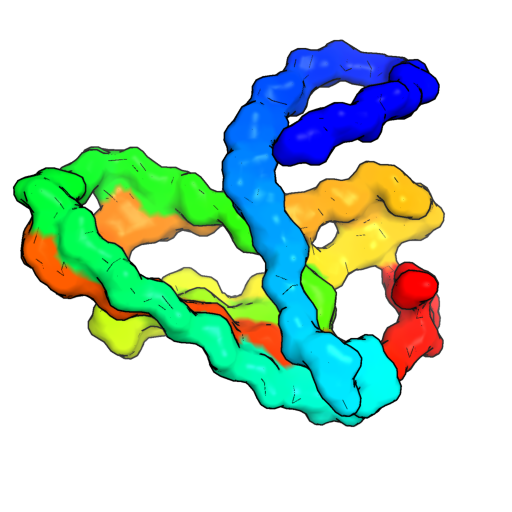AL A 1 88 ? -1.771 7.701 -0.397 1.00 91.62 88 VAL A CA 1
ATOM 717 C C . VAL A 1 88 ? -2.389 7.858 0.979 1.00 91.62 88 VAL A C 1
ATOM 719 O O . VAL A 1 88 ? -1.847 7.354 1.957 1.00 91.62 88 VAL A O 1
ATOM 722 N N . GLU A 1 89 ? -3.525 8.536 1.073 1.00 95.12 89 GLU A N 1
ATOM 723 C CA . GLU A 1 89 ? -4.291 8.607 2.319 1.00 95.12 89 GLU A CA 1
ATOM 724 C C . GLU A 1 89 ? -4.956 7.249 2.593 1.00 95.12 89 GLU A C 1
ATOM 726 O O . GLU A 1 89 ? -5.739 6.757 1.775 1.00 95.12 89 GLU A O 1
ATOM 731 N N . ILE A 1 90 ? -4.615 6.622 3.724 1.00 96.19 90 ILE A N 1
ATOM 732 C CA . ILE A 1 90 ? -5.026 5.252 4.056 1.00 96.19 90 ILE A CA 1
ATOM 733 C C . ILE A 1 90 ? -5.880 5.135 5.322 1.00 96.19 90 ILE A C 1
ATOM 735 O O . ILE A 1 90 ? -6.366 4.035 5.597 1.00 96.19 90 ILE A O 1
ATOM 739 N N . ALA A 1 91 ? -6.097 6.215 6.082 1.00 95.00 91 ALA A N 1
ATOM 740 C CA . ALA A 1 91 ? -6.824 6.155 7.354 1.00 95.00 91 ALA A CA 1
ATOM 741 C C . ALA A 1 91 ? -8.206 5.502 7.215 1.00 95.00 91 ALA A C 1
ATOM 743 O O . ALA A 1 91 ? -8.561 4.618 7.990 1.00 95.00 91 ALA A O 1
ATOM 744 N N . SER A 1 92 ? -8.949 5.852 6.161 1.00 96.25 92 SER A N 1
ATOM 745 C CA . SER A 1 92 ? -10.306 5.349 5.900 1.00 96.25 92 SER A CA 1
ATOM 746 C C . SER A 1 92 ? -10.392 3.851 5.568 1.00 96.25 92 SER A C 1
ATOM 748 O O . SER A 1 92 ? -11.489 3.287 5.521 1.00 96.25 92 SER A O 1
ATOM 750 N N . TYR A 1 93 ? -9.254 3.190 5.345 1.00 96.12 93 TYR A N 1
ATOM 751 C CA . TYR A 1 93 ? -9.176 1.755 5.065 1.00 96.12 93 TYR A CA 1
ATOM 752 C C . TYR A 1 93 ? -8.752 0.931 6.287 1.00 96.12 93 TYR A C 1
ATOM 754 O O . TYR A 1 93 ? -8.818 -0.302 6.247 1.00 96.12 93 TYR A O 1
ATOM 762 N N . LEU A 1 94 ? -8.332 1.596 7.365 1.00 96.56 94 LEU A N 1
ATOM 763 C CA . LEU A 1 94 ? -7.892 0.977 8.607 1.00 96.56 94 LEU A CA 1
ATOM 764 C C . LEU A 1 94 ? -9.043 0.853 9.611 1.00 96.56 94 LEU A C 1
ATOM 766 O O . LEU A 1 94 ? -10.039 1.571 9.558 1.00 96.56 94 LEU A O 1
ATOM 770 N N . ALA A 1 95 ? -8.889 -0.082 10.541 1.00 96.75 95 ALA A N 1
ATOM 771 C CA . ALA A 1 95 ? -9.801 -0.324 11.648 1.00 96.75 95 ALA A CA 1
ATOM 772 C C . ALA A 1 95 ? -9.020 -0.450 12.962 1.00 96.75 95 ALA A C 1
ATOM 774 O O . ALA A 1 95 ? -7.816 -0.714 12.967 1.00 96.75 95 ALA A O 1
ATOM 775 N N . THR A 1 96 ? -9.692 -0.285 14.099 1.00 96.69 96 THR A N 1
ATOM 776 C CA . THR A 1 96 ? -9.095 -0.635 15.391 1.00 96.69 96 THR A CA 1
ATOM 777 C C . THR A 1 96 ? -8.900 -2.152 15.481 1.00 96.69 96 THR A C 1
ATOM 779 O O . THR A 1 96 ? -9.702 -2.936 14.974 1.00 96.69 96 THR A O 1
ATOM 782 N N . GLY A 1 97 ? -7.812 -2.587 16.116 1.00 96.94 97 GLY A N 1
ATOM 783 C CA . GLY A 1 97 ? -7.408 -3.991 16.152 1.00 96.94 97 GLY A CA 1
ATOM 784 C C . GLY A 1 97 ? -6.489 -4.380 14.992 1.00 96.94 97 GLY A C 1
ATOM 785 O O . GLY A 1 97 ? -5.587 -3.629 14.626 1.00 96.94 97 GLY A O 1
ATOM 786 N N . GLU A 1 98 ? -6.656 -5.597 14.479 1.00 97.62 98 GLU A N 1
ATOM 787 C CA . GLU A 1 98 ? -5.784 -6.175 13.450 1.00 97.62 98 GLU A CA 1
ATOM 788 C C . GLU A 1 98 ? -6.094 -5.598 12.065 1.00 97.62 98 GLU A C 1
ATOM 790 O O . GLU A 1 98 ? -7.247 -5.554 11.640 1.00 97.62 98 GLU A O 1
ATOM 795 N N . ASN A 1 99 ? -5.049 -5.199 11.347 1.00 97.31 99 ASN A N 1
ATOM 796 C CA . ASN A 1 99 ? -5.119 -4.727 9.974 1.00 97.31 99 ASN A CA 1
ATOM 797 C C . ASN A 1 99 ? -4.099 -5.465 9.121 1.00 97.31 99 ASN A C 1
ATOM 799 O O . ASN A 1 99 ? -2.938 -5.601 9.507 1.00 97.31 99 ASN A O 1
ATOM 803 N N . THR A 1 100 ? -4.502 -5.861 7.921 1.00 97.94 100 THR A N 1
ATOM 804 C CA . THR A 1 100 ? -3.604 -6.453 6.931 1.00 97.94 100 THR A CA 1
ATOM 805 C C . THR A 1 100 ? -3.332 -5.449 5.827 1.00 97.94 100 THR A C 1
ATOM 807 O O . THR A 1 100 ? -4.253 -5.010 5.141 1.00 97.94 100 THR A O 1
ATOM 810 N N . ILE A 1 101 ? -2.058 -5.137 5.611 1.00 96.69 101 ILE A N 1
ATOM 811 C CA . ILE A 1 101 ? -1.584 -4.333 4.487 1.00 96.69 101 ILE A CA 1
ATOM 812 C C . ILE A 1 101 ? -0.855 -5.271 3.530 1.00 96.69 101 ILE A C 1
ATOM 814 O O . ILE A 1 101 ? 0.080 -5.969 3.930 1.00 96.69 101 ILE A O 1
ATOM 818 N N . ALA A 1 102 ? -1.273 -5.295 2.270 1.00 96.00 102 ALA A N 1
ATOM 819 C CA . ALA A 1 102 ? -0.645 -6.092 1.230 1.00 96.00 102 ALA A CA 1
ATOM 820 C C . ALA A 1 102 ? -0.324 -5.242 -0.000 1.00 96.00 102 ALA A C 1
ATOM 822 O O . ALA A 1 102 ? -1.123 -4.417 -0.435 1.00 96.00 102 ALA A O 1
ATOM 823 N N . VAL A 1 103 ? 0.854 -5.469 -0.571 1.00 94.12 103 VAL A N 1
ATOM 824 C CA . VAL A 1 103 ? 1.317 -4.831 -1.799 1.00 94.12 103 VAL A CA 1
ATOM 825 C C . VAL A 1 103 ? 1.686 -5.924 -2.786 1.00 94.12 103 VAL A C 1
ATOM 827 O O . VAL A 1 103 ? 2.583 -6.727 -2.525 1.00 94.12 103 VAL A O 1
ATOM 830 N N . LEU A 1 104 ? 0.993 -5.947 -3.920 1.00 92.75 104 LEU A N 1
ATOM 831 C CA . LEU A 1 104 ? 1.384 -6.739 -5.078 1.00 92.75 104 LEU A CA 1
ATOM 832 C C . LEU A 1 104 ? 2.300 -5.875 -5.935 1.00 92.75 104 LEU A C 1
ATOM 834 O O . LEU A 1 104 ? 1.887 -4.804 -6.363 1.00 92.75 104 LEU A O 1
ATOM 838 N N . VAL A 1 105 ? 3.520 -6.327 -6.176 1.00 89.69 105 VAL A N 1
ATOM 839 C CA . VAL A 1 105 ? 4.521 -5.644 -6.990 1.00 89.69 105 VAL A CA 1
ATOM 840 C C . VAL A 1 105 ? 4.678 -6.387 -8.298 1.00 89.69 105 VAL A C 1
ATOM 842 O O . VAL A 1 105 ? 4.869 -7.602 -8.308 1.00 89.69 105 VAL A O 1
ATOM 845 N N . TRP A 1 106 ? 4.658 -5.639 -9.390 1.00 88.94 106 TRP A N 1
ATOM 846 C CA . TRP A 1 106 ? 5.054 -6.124 -10.696 1.00 88.94 106 TRP A CA 1
ATOM 847 C C . TRP A 1 106 ? 6.368 -5.453 -11.095 1.00 88.94 106 TRP A C 1
ATOM 849 O O . TRP A 1 106 ? 6.439 -4.245 -11.342 1.00 88.94 106 TRP A O 1
ATOM 859 N N . HIS A 1 107 ? 7.430 -6.253 -11.093 1.00 83.69 107 HIS A N 1
ATOM 860 C CA . HIS A 1 107 ? 8.779 -5.825 -11.416 1.00 83.69 107 HIS A CA 1
ATOM 861 C C . HIS A 1 107 ? 9.101 -6.169 -12.870 1.00 83.69 107 HIS A C 1
ATOM 863 O O . HIS A 1 107 ? 9.141 -7.342 -13.249 1.00 83.69 107 HIS A O 1
ATOM 869 N N . PHE A 1 108 ? 9.354 -5.157 -13.702 1.00 79.12 108 PHE A N 1
ATOM 870 C CA . PHE A 1 108 ? 9.610 -5.395 -15.124 1.00 79.12 108 PHE A CA 1
ATOM 871 C C . PHE A 1 108 ? 10.974 -6.049 -15.379 1.00 79.12 108 PHE A C 1
ATOM 873 O O . PHE A 1 108 ? 11.088 -6.853 -16.304 1.00 79.12 108 PHE A O 1
ATOM 880 N N . GLY A 1 109 ? 12.001 -5.727 -14.582 1.00 63.56 109 GLY A N 1
ATOM 881 C CA . GLY A 1 109 ? 13.348 -6.310 -14.683 1.00 63.56 109 GLY A CA 1
ATOM 882 C C . GLY A 1 109 ? 14.050 -6.106 -16.034 1.00 63.56 109 GLY A C 1
ATOM 883 O O . GLY A 1 109 ? 14.895 -6.906 -16.424 1.00 63.56 109 GLY A O 1
ATOM 884 N N . ARG A 1 110 ? 13.709 -5.045 -16.780 1.00 56.66 110 ARG A N 1
ATOM 885 C CA . ARG A 1 110 ? 14.385 -4.656 -18.031 1.00 56.66 110 ARG A CA 1
ATOM 886 C C . ARG A 1 110 ? 14.782 -3.182 -17.998 1.00 56.66 110 ARG A C 1
ATOM 888 O O . ARG A 1 110 ? 14.000 -2.348 -17.554 1.00 56.66 110 ARG A O 1
ATOM 895 N N . ASN A 1 111 ? 15.935 -2.858 -18.589 1.00 47.06 111 ASN A N 1
ATOM 896 C CA . ASN A 1 111 ? 16.229 -1.500 -19.054 1.00 47.06 111 ASN A CA 1
ATOM 897 C C . ASN A 1 111 ? 15.291 -1.182 -20.228 1.00 47.06 111 ASN A C 1
ATOM 899 O O . ASN A 1 111 ? 15.573 -1.518 -21.378 1.00 47.06 111 ASN A O 1
ATOM 903 N N . GLY A 1 112 ? 14.114 -0.637 -19.930 1.00 44.25 112 GLY A N 1
ATOM 904 C CA . GLY A 1 112 ? 13.158 -0.189 -20.940 1.00 44.25 112 GLY A CA 1
ATOM 905 C C . GLY A 1 112 ? 13.516 1.197 -21.480 1.00 44.25 112 GLY A C 1
ATOM 906 O O . GLY A 1 112 ? 14.244 1.949 -20.846 1.00 44.25 112 GLY A O 1
ATOM 907 N N . PHE A 1 113 ? 12.922 1.585 -22.612 1.00 46.09 113 PHE A N 1
ATOM 908 C CA . PHE A 1 113 ? 13.098 2.886 -23.293 1.00 46.09 113 PHE A CA 1
ATOM 909 C C . PHE A 1 113 ? 12.907 4.146 -22.411 1.00 46.09 113 PHE A C 1
ATOM 911 O O . PHE A 1 113 ? 13.207 5.253 -22.848 1.00 46.09 113 PHE A O 1
ATOM 918 N N . SER A 1 114 ? 12.400 4.003 -21.183 1.00 37.94 114 SER A N 1
ATOM 919 C CA . SER A 1 114 ? 12.181 5.092 -20.218 1.00 37.94 114 SER A CA 1
ATOM 920 C C . SER A 1 114 ? 12.743 4.803 -18.818 1.00 37.94 114 SER A C 1
ATOM 922 O O . SER A 1 114 ? 12.502 5.584 -17.905 1.00 37.94 114 SER A O 1
ATOM 924 N N . HIS A 1 115 ? 13.469 3.694 -18.632 1.00 38.03 115 HIS A N 1
ATOM 925 C CA . HIS A 1 115 ? 13.968 3.246 -17.331 1.00 38.03 115 HIS A CA 1
ATOM 926 C C . HIS A 1 115 ? 15.386 2.687 -17.474 1.00 38.03 115 HIS A C 1
ATOM 928 O O . HIS A 1 115 ? 15.610 1.709 -18.184 1.00 38.03 115 HIS A O 1
ATOM 934 N N . VAL A 1 116 ? 16.337 3.299 -16.774 1.00 41.84 116 VAL A N 1
ATOM 935 C CA . VAL A 1 116 ? 17.669 2.729 -16.533 1.00 41.84 116 VAL A CA 1
ATOM 936 C C . VAL A 1 116 ? 17.628 2.156 -15.131 1.00 41.84 116 VAL A C 1
ATOM 938 O O . VAL A 1 116 ? 17.271 2.917 -14.229 1.00 41.84 116 VAL A O 1
ATOM 941 N N . ASN A 1 117 ? 17.915 0.864 -14.964 1.00 44.31 117 ASN A N 1
ATOM 942 C CA . ASN A 1 117 ? 17.911 0.190 -13.668 1.00 44.31 117 ASN A CA 1
ATOM 943 C C . ASN A 1 117 ? 19.188 0.471 -12.876 1.00 44.31 117 ASN A C 1
ATOM 945 O O . ASN A 1 117 ? 20.283 0.377 -13.478 1.00 44.31 117 ASN A O 1
#

Foldseek 3Di:
DDDDDDDDDDDPPDPPPDDDDDDPPCLQPFFDKDKDKDKDAAQDQDPWDKDWAEAAAWKWKDKQNDTQDDIDGWQDAPDPPPTGTDIGTCSVRDDHTMMMIMMMHTHRNDPDPRDDD

pLDDT: mean 73.5, std 23.34, range [24.58, 97.94]

Radius of gyration: 16.14 Å; chains: 1; bounding box: 36×38×43 Å